Protein AF-A0A7V6KFQ9-F1 (afdb_monomer_lite)

pLDDT: mean 70.42, std 12.42, range [42.41, 85.06]

Radius of gyration: 13.4 Å; chains: 1; bounding box: 22×33×40 Å

Structure (mmCIF, N/CA/C/O backbone):
data_AF-A0A7V6KFQ9-F1
#
_entry.id   AF-A0A7V6KFQ9-F1
#
loop_
_atom_site.group_PDB
_atom_site.id
_atom_site.type_symbol
_atom_site.label_atom_id
_atom_site.label_alt_id
_atom_site.label_comp_id
_atom_site.label_asym_id
_atom_site.label_entity_id
_atom_site.label_seq_id
_atom_site.pdbx_PDB_ins_code
_atom_site.Cartn_x
_atom_site.Cartn_y
_atom_site.Cartn_z
_atom_site.occupancy
_atom_site.B_iso_or_equiv
_atom_site.auth_seq_id
_atom_site.auth_comp_id
_atom_site.auth_asym_id
_atom_site.auth_atom_id
_atom_site.pdbx_PDB_model_num
ATOM 1 N N . MET A 1 1 ? -7.167 24.534 -4.248 1.00 42.81 1 MET A N 1
ATOM 2 C CA . MET A 1 1 ? -6.514 23.269 -3.858 1.00 42.81 1 MET A CA 1
ATOM 3 C C . MET A 1 1 ? -6.909 22.264 -4.906 1.00 42.81 1 MET A C 1
ATOM 5 O O . MET A 1 1 ? -7.990 21.691 -4.827 1.00 42.81 1 MET A O 1
ATOM 9 N N . ASP A 1 2 ? -6.102 22.180 -5.950 1.00 42.41 2 ASP A N 1
ATOM 10 C CA . ASP A 1 2 ? -6.372 21.327 -7.094 1.00 42.41 2 ASP A CA 1
ATOM 11 C C . ASP A 1 2 ? -6.324 19.872 -6.647 1.00 42.41 2 ASP A C 1
ATOM 13 O O . ASP A 1 2 ? -5.349 19.394 -6.065 1.00 42.41 2 ASP A O 1
ATOM 17 N N . VAL A 1 3 ? -7.450 19.188 -6.829 1.00 53.56 3 VAL A N 1
ATOM 18 C CA . VAL A 1 3 ? -7.563 17.764 -6.560 1.00 53.56 3 VAL A CA 1
ATOM 19 C C . VAL A 1 3 ? -6.800 17.070 -7.675 1.00 53.56 3 VAL A C 1
ATOM 21 O O . VAL A 1 3 ? -7.363 16.762 -8.724 1.00 53.56 3 VAL A O 1
ATOM 24 N N . ASP A 1 4 ? -5.498 16.879 -7.474 1.00 46.31 4 ASP A N 1
ATOM 25 C CA . ASP A 1 4 ? -4.631 16.189 -8.421 1.00 46.31 4 ASP A CA 1
ATOM 26 C C . ASP A 1 4 ? -4.979 14.691 -8.462 1.00 46.31 4 ASP A C 1
ATOM 28 O O . ASP A 1 4 ? -4.288 13.811 -7.943 1.00 46.31 4 ASP A O 1
ATOM 32 N N . PHE A 1 5 ? -6.082 14.371 -9.141 1.00 54.78 5 PHE A N 1
ATOM 33 C CA . PHE A 1 5 ? -6.358 13.051 -9.692 1.00 54.78 5 PHE A CA 1
ATOM 34 C C . PHE A 1 5 ? -5.450 12.826 -10.899 1.00 54.78 5 PHE A C 1
ATOM 36 O O . PHE A 1 5 ? -5.903 12.659 -12.033 1.00 54.78 5 PHE A O 1
ATOM 43 N N . SER A 1 6 ? -4.142 12.802 -10.652 1.00 67.44 6 SER A N 1
ATOM 44 C CA . SER A 1 6 ? -3.169 12.380 -11.648 1.00 67.44 6 SER A CA 1
ATOM 45 C C . SER A 1 6 ? -3.628 11.052 -12.255 1.00 67.44 6 SER A C 1
ATOM 47 O O . SER A 1 6 ? -3.993 10.119 -11.532 1.00 67.44 6 SER A O 1
ATOM 49 N N . ARG A 1 7 ? -3.631 10.949 -13.589 1.00 67.75 7 ARG A N 1
ATOM 50 C CA . ARG A 1 7 ? -4.056 9.732 -14.313 1.00 67.75 7 ARG A CA 1
ATOM 51 C C . ARG A 1 7 ? -3.339 8.483 -13.790 1.00 67.75 7 ARG A C 1
ATOM 53 O O . ARG A 1 7 ? -3.955 7.427 -13.665 1.00 67.75 7 ARG A O 1
ATOM 60 N N . SER A 1 8 ? -2.078 8.640 -13.394 1.00 70.69 8 SER A N 1
ATOM 61 C CA . SER A 1 8 ? -1.260 7.616 -12.742 1.00 70.69 8 SER A CA 1
ATOM 62 C C . SER A 1 8 ? -1.860 7.127 -11.422 1.00 70.69 8 SER A C 1
ATOM 64 O O . SER A 1 8 ? -1.888 5.927 -11.173 1.00 70.69 8 SER A O 1
ATOM 66 N N . ASN A 1 9 ? -2.415 8.023 -10.601 1.00 70.12 9 ASN A N 1
ATOM 67 C CA . ASN A 1 9 ? -3.057 7.670 -9.335 1.00 70.12 9 ASN A CA 1
ATOM 68 C C . ASN A 1 9 ? -4.328 6.837 -9.561 1.00 70.12 9 ASN A C 1
ATOM 70 O O . ASN A 1 9 ? -4.519 5.802 -8.931 1.00 70.12 9 ASN A O 1
ATOM 74 N N . ASN A 1 10 ? -5.167 7.238 -10.521 1.00 72.50 10 ASN A N 1
ATOM 75 C CA . ASN A 1 10 ? -6.374 6.487 -10.879 1.00 72.50 10 ASN A CA 1
ATOM 76 C C . ASN A 1 10 ? -6.040 5.102 -11.460 1.00 72.50 10 ASN A C 1
ATOM 78 O O . ASN A 1 10 ? -6.652 4.095 -11.098 1.00 72.50 10 ASN A O 1
ATOM 82 N N . PHE A 1 11 ? -5.020 5.033 -12.318 1.00 78.12 11 PHE A N 1
ATOM 83 C CA . PHE A 1 11 ? -4.533 3.773 -12.873 1.00 78.12 11 PHE A CA 1
ATOM 84 C C . PHE A 1 11 ? -3.992 2.846 -11.778 1.00 78.12 11 PHE A C 1
ATOM 86 O O . PHE A 1 11 ? -4.341 1.667 -11.733 1.00 78.12 11 PHE A O 1
ATOM 93 N N . ASN A 1 12 ? -3.213 3.392 -10.846 1.00 72.06 12 ASN A N 1
ATOM 94 C CA . ASN A 1 12 ? -2.677 2.662 -9.706 1.00 72.06 12 ASN A CA 1
ATOM 95 C C . ASN A 1 12 ? -3.779 2.163 -8.759 1.00 72.06 12 ASN A C 1
ATOM 97 O O . ASN A 1 12 ? -3.743 0.999 -8.361 1.00 72.06 12 ASN A O 1
ATOM 101 N N . MET A 1 13 ? -4.802 2.977 -8.471 1.00 74.88 13 MET A N 1
ATOM 102 C CA . MET A 1 13 ? -5.973 2.547 -7.696 1.00 74.88 13 MET A CA 1
ATOM 103 C C . MET A 1 13 ? -6.725 1.403 -8.382 1.00 74.88 13 MET A C 1
ATOM 105 O O . MET A 1 13 ? -7.076 0.422 -7.727 1.00 74.88 13 MET A O 1
ATOM 109 N N . ARG A 1 14 ? -6.922 1.476 -9.705 1.00 80.06 14 ARG A N 1
ATOM 110 C CA . ARG A 1 14 ? -7.561 0.401 -10.477 1.00 80.06 14 ARG A CA 1
ATOM 111 C C . ARG A 1 14 ? -6.734 -0.885 -10.455 1.00 80.06 14 ARG A C 1
ATOM 113 O O . ARG A 1 14 ? -7.291 -1.951 -10.205 1.00 80.06 14 ARG A O 1
ATOM 120 N N . ARG A 1 15 ? -5.418 -0.808 -10.684 1.00 76.19 15 ARG A N 1
ATOM 121 C CA . ARG A 1 15 ? -4.522 -1.980 -10.606 1.00 76.19 15 ARG A CA 1
ATOM 122 C C . ARG A 1 15 ? -4.534 -2.606 -9.218 1.00 76.19 15 ARG A C 1
ATOM 124 O O . ARG A 1 15 ? -4.568 -3.826 -9.104 1.00 76.19 15 ARG A O 1
ATOM 131 N N . PHE A 1 16 ? -4.552 -1.780 -8.176 1.00 73.81 16 PHE A N 1
ATOM 132 C CA . PHE A 1 16 ? -4.642 -2.243 -6.799 1.00 73.81 16 PHE A CA 1
ATOM 133 C C . PHE A 1 16 ? -5.971 -2.964 -6.529 1.00 73.81 16 PHE A C 1
ATOM 135 O O . PHE A 1 16 ? -5.969 -4.067 -5.989 1.00 73.81 16 PHE A O 1
ATOM 142 N N . TYR A 1 17 ? -7.097 -2.404 -6.978 1.00 75.44 17 TYR A N 1
ATOM 143 C CA . TYR A 1 17 ? -8.409 -3.051 -6.859 1.00 75.44 17 TYR A CA 1
ATOM 144 C C . TYR A 1 17 ? -8.483 -4.402 -7.580 1.00 75.44 17 TYR A C 1
ATOM 146 O O . TYR A 1 17 ? -9.071 -5.346 -7.058 1.00 75.44 17 TYR A O 1
ATOM 154 N N . LEU A 1 18 ? -7.866 -4.508 -8.760 1.00 77.62 18 LEU A N 1
ATOM 155 C CA . LEU A 1 18 ? -7.804 -5.758 -9.522 1.00 77.62 18 LEU A CA 1
ATOM 156 C C . LEU A 1 18 ? -6.915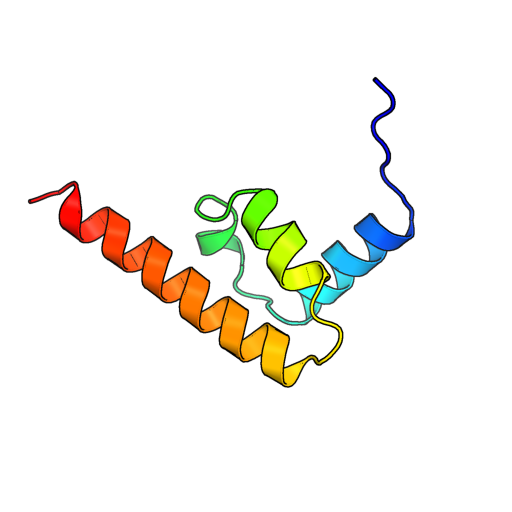 -6.813 -8.848 1.00 77.62 18 LEU A C 1
ATOM 158 O O . LEU A 1 18 ? -7.254 -7.992 -8.870 1.00 77.62 18 LEU A O 1
ATOM 162 N N . ALA A 1 19 ? -5.802 -6.401 -8.234 1.00 75.56 19 ALA A N 1
ATOM 163 C CA . ALA A 1 19 ? -4.891 -7.305 -7.529 1.00 75.56 19 ALA A CA 1
ATOM 164 C C . ALA A 1 19 ? -5.477 -7.835 -6.207 1.00 75.56 19 ALA A C 1
ATOM 166 O O . ALA A 1 19 ? -5.159 -8.949 -5.794 1.00 75.56 19 ALA A O 1
ATOM 167 N N . TYR A 1 20 ? -6.352 -7.066 -5.551 1.00 72.62 20 TYR A N 1
ATOM 168 C CA . TYR A 1 20 ? -6.959 -7.441 -4.272 1.00 72.62 20 TYR A CA 1
ATOM 169 C C . TYR A 1 20 ? -8.493 -7.297 -4.324 1.00 72.62 20 TYR A C 1
ATOM 171 O O . TYR A 1 20 ? -9.067 -6.386 -3.731 1.00 72.62 20 TYR A O 1
ATOM 179 N N . PRO A 1 21 ? -9.215 -8.228 -4.966 1.00 64.56 21 PRO A N 1
ATOM 180 C CA . PRO A 1 21 ? -10.660 -8.102 -5.194 1.00 64.56 21 PRO A CA 1
ATOM 181 C C . PRO A 1 21 ? -11.522 -8.069 -3.912 1.00 64.56 21 PRO A C 1
ATOM 183 O O . PRO A 1 21 ? -12.693 -7.705 -3.959 1.00 64.56 21 PRO A O 1
ATOM 186 N N . LYS A 1 22 ? -10.964 -8.412 -2.741 1.00 64.06 22 LYS A N 1
ATOM 187 C CA . LYS A 1 22 ? -11.673 -8.499 -1.447 1.00 64.06 22 LYS A CA 1
ATOM 188 C C . LYS A 1 22 ? -11.546 -7.235 -0.566 1.00 64.06 22 LYS A C 1
ATOM 190 O O . LYS A 1 22 ? -11.795 -7.312 0.635 1.00 64.06 22 LYS A O 1
ATOM 195 N N . ILE A 1 23 ? -11.153 -6.079 -1.125 1.00 60.88 23 ILE A N 1
ATOM 196 C CA . ILE A 1 23 ? -10.883 -4.821 -0.380 1.00 60.88 23 ILE A CA 1
ATOM 197 C C . ILE A 1 23 ? -12.132 -4.187 0.270 1.00 60.88 23 ILE A C 1
ATOM 199 O O . ILE A 1 23 ? -11.981 -3.342 1.154 1.00 60.88 23 ILE A O 1
ATOM 203 N N . GLN A 1 24 ? -13.360 -4.590 -0.078 1.00 54.56 24 GLN A N 1
ATOM 204 C CA . GLN A 1 24 ? -14.586 -3.938 0.421 1.00 54.56 24 GLN A CA 1
ATOM 205 C C . GLN A 1 24 ? -14.646 -3.821 1.963 1.00 54.56 24 GLN A C 1
ATOM 207 O O . GLN A 1 24 ? -15.177 -2.851 2.493 1.00 54.56 24 GLN A O 1
ATOM 212 N N . THR A 1 25 ? -14.021 -4.746 2.700 1.00 52.78 25 THR A N 1
ATOM 213 C CA . THR A 1 25 ? -13.943 -4.734 4.175 1.00 52.78 25 THR A CA 1
ATOM 214 C C . THR A 1 25 ? -12.744 -3.980 4.765 1.00 52.78 25 THR A C 1
ATOM 216 O O . THR A 1 25 ? -12.721 -3.722 5.973 1.00 52.78 25 THR A O 1
ATOM 219 N N . LEU A 1 26 ? -11.744 -3.625 3.953 1.00 56.81 26 LEU A N 1
ATOM 220 C CA . LEU A 1 26 ? -10.525 -2.918 4.367 1.00 56.81 26 LEU A CA 1
ATOM 221 C C . LEU A 1 26 ? -10.508 -1.449 3.932 1.00 56.81 26 LEU A C 1
ATOM 223 O O . LEU A 1 26 ? -9.862 -0.649 4.600 1.00 56.81 26 LEU A O 1
ATOM 227 N N . SER A 1 27 ? -11.249 -1.0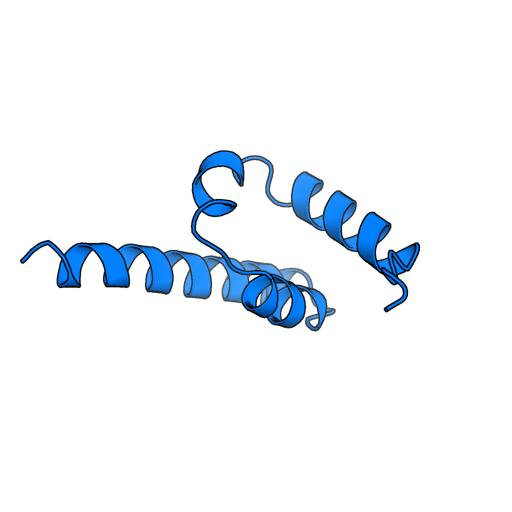64 2.888 1.00 62.84 27 SER A N 1
ATOM 228 C CA . SER A 1 27 ? -11.358 0.339 2.453 1.00 62.84 27 SER A CA 1
ATOM 229 C C . SER A 1 27 ? -11.861 1.264 3.569 1.00 62.84 27 SER A C 1
ATOM 231 O O . SER A 1 27 ? -11.342 2.365 3.705 1.00 62.84 27 SER A O 1
ATOM 233 N N . GLY A 1 28 ? -12.780 0.799 4.424 1.00 64.31 28 GLY A N 1
ATOM 234 C CA . GLY A 1 28 ? -13.232 1.554 5.602 1.00 64.31 28 GLY A CA 1
ATOM 235 C C . GLY A 1 28 ? -12.247 1.562 6.780 1.00 64.31 28 GLY A C 1
ATOM 236 O O . GLY A 1 28 ? -12.498 2.225 7.781 1.00 64.31 28 GLY A O 1
ATOM 237 N N . LYS A 1 29 ? -11.146 0.803 6.701 1.00 66.69 29 LYS A N 1
ATOM 238 C CA . LYS A 1 29 ? -10.146 0.664 7.772 1.00 66.69 29 LYS A CA 1
ATOM 239 C C . LYS A 1 29 ? -8.755 1.194 7.383 1.00 66.69 29 LYS A C 1
ATOM 241 O O . LYS A 1 29 ? -7.920 1.393 8.261 1.00 66.69 29 LYS A O 1
ATOM 246 N N . LEU A 1 30 ? -8.496 1.404 6.091 1.00 75.06 30 LEU A N 1
ATOM 247 C CA . LEU A 1 30 ? -7.238 1.914 5.545 1.00 75.06 30 LEU A CA 1
ATOM 248 C C . LEU A 1 30 ? -7.398 3.379 5.128 1.00 75.06 30 LEU A C 1
ATOM 250 O O . LEU A 1 30 ? -8.192 3.699 4.249 1.00 75.06 30 LEU A O 1
ATOM 254 N N . THR A 1 31 ? -6.614 4.268 5.736 1.00 78.44 31 THR A N 1
ATOM 255 C CA . THR A 1 31 ? -6.521 5.683 5.332 1.00 78.44 31 THR A CA 1
ATOM 256 C C . THR A 1 31 ? -5.671 5.872 4.070 1.00 78.44 31 THR A C 1
ATOM 258 O O . THR A 1 31 ? -4.842 5.022 3.741 1.00 78.44 31 THR A O 1
ATOM 261 N N . TRP A 1 32 ? -5.814 7.024 3.401 1.00 74.19 32 TRP A N 1
ATOM 262 C CA . TRP A 1 32 ? -5.037 7.389 2.204 1.00 74.19 32 TRP A CA 1
ATOM 263 C C . TRP A 1 32 ? -3.515 7.271 2.392 1.00 74.19 32 TRP A C 1
ATOM 265 O O . TRP A 1 32 ? -2.820 6.800 1.499 1.00 74.19 32 TRP A O 1
ATOM 275 N N . SER A 1 33 ? -2.991 7.579 3.582 1.00 79.06 33 SER A N 1
ATOM 276 C CA . SER A 1 33 ? -1.563 7.417 3.896 1.00 79.06 33 SER A CA 1
ATOM 277 C C . SER A 1 33 ? -1.071 5.972 3.746 1.00 79.06 33 SER A C 1
ATOM 279 O O . SER A 1 33 ? 0.042 5.755 3.273 1.00 79.06 33 SER A O 1
ATOM 281 N N . HIS A 1 34 ? -1.900 4.976 4.086 1.00 80.56 34 HIS A N 1
ATOM 282 C CA . HIS A 1 34 ? -1.559 3.567 3.864 1.00 80.56 34 HIS A CA 1
ATOM 283 C C . HIS A 1 34 ? -1.504 3.233 2.371 1.00 80.56 34 HIS A C 1
ATOM 285 O O . HIS A 1 34 ? -0.652 2.456 1.949 1.00 80.56 34 HIS A O 1
ATOM 291 N N . TYR A 1 35 ? -2.387 3.833 1.567 1.00 77.56 35 TYR A N 1
ATOM 292 C CA . TYR A 1 35 ? -2.347 3.674 0.117 1.00 77.56 35 TYR A CA 1
ATOM 293 C C . TYR A 1 35 ? -1.084 4.295 -0.469 1.00 77.56 35 TYR A C 1
ATOM 295 O O . TYR A 1 35 ? -0.406 3.611 -1.222 1.00 77.56 35 TYR A O 1
ATOM 303 N N . CYS A 1 36 ? -0.697 5.513 -0.079 1.00 81.38 36 CYS A N 1
ATOM 304 C CA . CYS A 1 36 ? 0.561 6.115 -0.537 1.00 81.38 36 CYS A CA 1
ATOM 305 C C . CYS A 1 36 ? 1.778 5.226 -0.233 1.00 81.38 36 CYS A C 1
ATOM 307 O O . CYS A 1 36 ? 2.633 5.039 -1.095 1.00 81.38 36 CYS A O 1
ATOM 309 N N . GLU A 1 37 ? 1.829 4.622 0.959 1.00 82.19 37 GLU A N 1
ATOM 310 C CA . GLU A 1 37 ? 2.916 3.712 1.338 1.00 82.19 37 GLU A CA 1
ATOM 311 C C . GLU A 1 37 ? 2.941 2.438 0.473 1.00 82.19 37 GLU A C 1
ATOM 313 O O . GLU A 1 37 ? 4.009 1.962 0.099 1.00 82.19 37 GLU A O 1
ATOM 318 N N . LEU A 1 38 ? 1.773 1.893 0.115 1.00 81.50 38 LEU A N 1
ATOM 319 C CA . LEU A 1 38 ? 1.665 0.722 -0.762 1.00 81.50 38 LEU A CA 1
ATOM 320 C C . LEU A 1 38 ? 1.951 1.057 -2.231 1.00 81.50 38 LEU A C 1
ATOM 322 O O . LEU A 1 38 ? 2.570 0.260 -2.933 1.00 81.50 38 LEU A O 1
ATOM 326 N N . LEU A 1 39 ? 1.507 2.224 -2.694 1.00 80.50 39 LEU A N 1
ATOM 327 C CA . LEU A 1 39 ? 1.705 2.707 -4.059 1.00 80.50 39 LEU A CA 1
ATOM 328 C C . LEU A 1 39 ? 3.166 3.074 -4.341 1.00 80.50 39 LEU A C 1
ATOM 330 O O . LEU A 1 39 ? 3.594 2.966 -5.484 1.00 80.50 39 LEU A O 1
ATOM 334 N N . GLY A 1 40 ? 3.937 3.443 -3.313 1.00 81.12 40 GLY A N 1
ATOM 335 C CA . GLY A 1 40 ? 5.379 3.680 -3.422 1.00 81.12 40 GLY A CA 1
ATOM 336 C C . GLY A 1 40 ? 6.229 2.411 -3.568 1.00 81.12 40 GLY A C 1
ATOM 337 O O . GLY A 1 40 ? 7.433 2.508 -3.784 1.00 81.12 40 GLY A O 1
ATOM 338 N N . ILE A 1 41 ? 5.641 1.216 -3.444 1.00 83.69 41 ILE A N 1
ATOM 339 C CA . ILE A 1 41 ? 6.360 -0.053 -3.602 1.00 83.69 41 ILE A CA 1
ATOM 340 C C . ILE A 1 41 ? 6.183 -0.536 -5.037 1.00 83.69 41 ILE A C 1
ATOM 342 O O . ILE A 1 41 ? 5.096 -0.978 -5.394 1.00 83.69 41 ILE A O 1
ATOM 346 N N . GLU 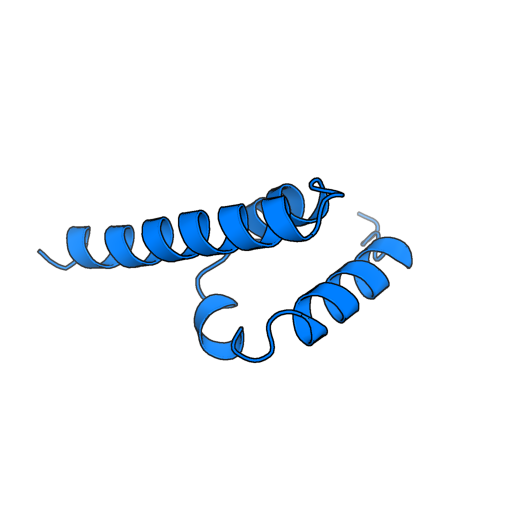A 1 42 ? 7.237 -0.513 -5.848 1.00 81.81 42 GLU A N 1
ATOM 347 C CA . GLU A 1 42 ? 7.185 -0.964 -7.250 1.00 81.81 42 GLU A CA 1
ATOM 348 C C . GLU A 1 42 ? 7.078 -2.492 -7.392 1.00 81.81 42 GLU A C 1
ATOM 350 O O . GLU A 1 42 ? 6.377 -2.986 -8.269 1.00 81.81 42 GLU A O 1
ATOM 355 N N . ASP A 1 43 ? 7.707 -3.242 -6.485 1.00 85.06 43 ASP A N 1
ATOM 356 C CA . ASP A 1 43 ? 7.701 -4.709 -6.467 1.00 85.06 43 ASP A CA 1
ATOM 357 C C . ASP A 1 43 ? 6.370 -5.261 -5.926 1.00 85.06 43 ASP A C 1
ATOM 359 O O . ASP A 1 43 ? 6.024 -5.080 -4.753 1.00 85.06 43 ASP A O 1
ATOM 363 N N . ASP A 1 44 ? 5.635 -5.980 -6.774 1.00 79.94 44 ASP A N 1
ATOM 364 C CA . ASP A 1 44 ? 4.316 -6.532 -6.455 1.00 79.94 44 ASP A CA 1
ATOM 365 C C . ASP A 1 44 ? 4.341 -7.554 -5.298 1.00 79.94 44 ASP A C 1
ATOM 367 O O . ASP A 1 44 ? 3.405 -7.594 -4.488 1.00 79.94 44 ASP A O 1
ATOM 371 N N . ASN A 1 45 ? 5.421 -8.332 -5.138 1.00 81.31 45 ASN A N 1
ATOM 372 C CA . ASN A 1 45 ? 5.559 -9.289 -4.032 1.00 81.31 45 ASN A CA 1
ATOM 373 C C . ASN A 1 45 ? 5.780 -8.555 -2.705 1.00 81.31 45 ASN A C 1
ATOM 375 O O . ASN A 1 45 ? 5.170 -8.890 -1.679 1.00 81.31 45 ASN A O 1
ATOM 379 N N . LYS A 1 46 ? 6.618 -7.512 -2.715 1.00 84.81 46 LYS A N 1
ATOM 380 C CA . LYS A 1 46 ? 6.833 -6.655 -1.537 1.00 84.81 46 LYS A CA 1
ATOM 381 C C . LYS A 1 46 ? 5.567 -5.879 -1.182 1.00 84.81 46 LYS A C 1
ATOM 383 O O . LYS A 1 46 ? 5.236 -5.783 0.003 1.00 84.81 46 LYS A O 1
ATOM 388 N N . ARG A 1 47 ? 4.826 -5.394 -2.185 1.00 83.19 47 ARG A N 1
ATOM 389 C CA . ARG A 1 47 ? 3.547 -4.692 -2.005 1.00 83.19 47 ARG A CA 1
ATOM 390 C C . ARG A 1 47 ? 2.505 -5.605 -1.365 1.00 83.19 47 ARG A C 1
ATOM 392 O O . ARG A 1 47 ? 1.878 -5.207 -0.386 1.00 83.19 47 ARG A O 1
ATOM 399 N N . SER A 1 48 ? 2.407 -6.852 -1.827 1.00 79.75 48 SER A N 1
ATOM 400 C CA . SER A 1 48 ? 1.515 -7.875 -1.257 1.00 79.75 48 SER A CA 1
ATOM 401 C C . SER A 1 48 ? 1.845 -8.189 0.200 1.00 79.75 48 SER A C 1
ATOM 403 O O . SER A 1 48 ? 0.962 -8.194 1.062 1.00 79.75 48 SER A O 1
ATOM 405 N N . ARG A 1 49 ? 3.132 -8.376 0.521 1.00 82.44 49 ARG A N 1
ATOM 406 C CA . ARG A 1 49 ? 3.577 -8.603 1.904 1.00 82.44 49 ARG A CA 1
ATOM 407 C C . ARG A 1 49 ? 3.280 -7.397 2.799 1.00 82.44 49 ARG A C 1
ATOM 409 O O . ARG A 1 49 ? 2.806 -7.576 3.922 1.00 82.44 49 ARG A O 1
ATOM 416 N N . ARG A 1 50 ? 3.533 -6.173 2.319 1.00 83.69 50 ARG A N 1
ATOM 417 C CA . ARG A 1 50 ? 3.238 -4.944 3.071 1.00 83.69 50 ARG A CA 1
ATOM 418 C C . ARG A 1 50 ? 1.740 -4.795 3.312 1.00 83.69 50 ARG A C 1
ATOM 420 O O . ARG A 1 50 ? 1.347 -4.530 4.444 1.00 83.69 50 ARG A O 1
ATOM 427 N N . PHE A 1 51 ? 0.918 -5.040 2.296 1.00 82.44 51 PHE A N 1
ATOM 428 C CA . PHE A 1 51 ? -0.538 -5.015 2.408 1.00 82.44 51 PHE A CA 1
ATOM 429 C C . PHE A 1 51 ? -1.046 -5.974 3.493 1.00 82.44 51 PHE A C 1
ATOM 431 O O . PHE A 1 51 ? -1.868 -5.585 4.327 1.00 82.44 51 PHE A O 1
ATOM 438 N N . TRP A 1 52 ? -0.508 -7.196 3.554 1.00 82.31 52 TRP A N 1
ATOM 439 C CA . TRP A 1 52 ? -0.859 -8.164 4.597 1.00 82.31 52 TRP A CA 1
ATOM 440 C C . TRP A 1 52 ? -0.469 -7.684 6.004 1.00 82.31 52 TRP A C 1
ATOM 442 O O . TRP A 1 52 ? -1.278 -7.751 6.929 1.00 82.31 52 TRP A O 1
ATOM 452 N N . LEU A 1 53 ? 0.739 -7.134 6.170 1.00 84.31 53 LEU A N 1
ATOM 453 C CA . LEU A 1 53 ? 1.208 -6.601 7.456 1.00 84.31 53 LEU A CA 1
ATOM 454 C C . LEU A 1 53 ? 0.370 -5.411 7.941 1.00 84.31 53 LEU A C 1
ATOM 456 O O . LEU A 1 53 ? 0.016 -5.347 9.121 1.00 84.31 53 LEU A O 1
ATOM 460 N N . VAL A 1 54 ? 0.034 -4.485 7.040 1.00 83.56 54 VAL A N 1
ATOM 461 C CA . VAL A 1 54 ? -0.824 -3.332 7.348 1.00 83.56 54 VAL A CA 1
ATOM 462 C C . VAL A 1 54 ? -2.220 -3.813 7.744 1.00 83.56 54 VAL A C 1
ATOM 464 O O . VAL A 1 54 ? -2.734 -3.398 8.782 1.00 83.56 54 VAL A O 1
ATOM 467 N N . SER A 1 55 ? -2.788 -4.762 6.996 1.00 77.94 55 SER A N 1
ATOM 468 C CA . SER A 1 55 ? -4.091 -5.359 7.313 1.00 77.94 55 SER A CA 1
ATOM 469 C C . SER A 1 55 ? -4.099 -6.001 8.706 1.00 77.94 55 SER A C 1
ATOM 471 O O . SER A 1 55 ? -5.000 -5.742 9.502 1.00 77.94 55 SER A O 1
ATOM 473 N N . LYS A 1 56 ? -3.044 -6.749 9.066 1.00 80.06 56 LYS A N 1
ATOM 474 C CA . LYS A 1 56 ? -2.893 -7.341 10.406 1.00 80.06 56 LYS A CA 1
ATOM 475 C C . LYS A 1 56 ? -2.752 -6.307 11.520 1.00 80.06 56 LYS A C 1
ATOM 477 O O . LYS A 1 56 ? -3.266 -6.526 12.617 1.00 80.06 56 LYS A O 1
ATOM 482 N N . ARG A 1 57 ? -2.064 -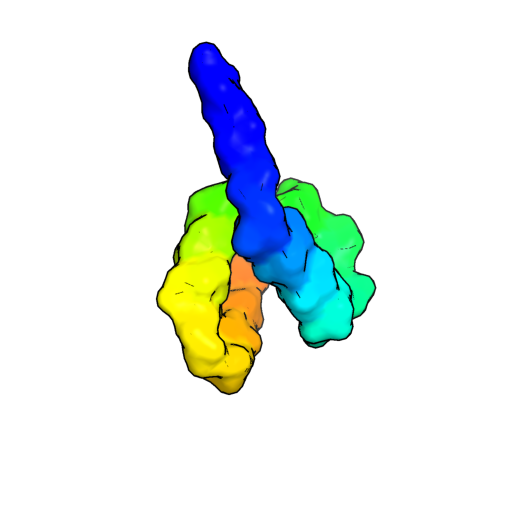5.188 11.275 1.00 77.44 57 ARG A N 1
ATOM 483 C CA . ARG A 1 57 ? -1.937 -4.101 12.259 1.00 77.44 57 ARG A CA 1
ATOM 484 C C . ARG A 1 57 ? -3.298 -3.478 12.550 1.00 77.44 57 ARG A C 1
ATOM 486 O O . ARG A 1 57 ? -3.659 -3.346 13.711 1.00 77.44 57 ARG A O 1
ATOM 493 N N . VAL A 1 58 ? -4.054 -3.173 11.499 1.00 73.69 58 VAL A N 1
ATOM 494 C CA . VAL A 1 58 ? -5.390 -2.575 11.584 1.00 73.69 58 VAL A CA 1
ATOM 495 C C . VAL A 1 58 ? -6.383 -3.487 12.317 1.00 73.69 58 VAL A C 1
ATOM 497 O O . VAL A 1 58 ? -7.183 -3.003 13.118 1.00 73.69 58 VAL A O 1
ATOM 500 N N . GLU A 1 59 ? -6.315 -4.805 12.106 1.00 70.75 59 GLU A N 1
ATOM 501 C CA . GLU A 1 59 ? -7.122 -5.778 12.859 1.00 70.75 59 GLU A CA 1
ATOM 502 C C . GLU A 1 59 ? -6.782 -5.788 14.359 1.00 70.75 59 GLU A C 1
ATOM 504 O O . GLU A 1 59 ? -7.687 -5.764 15.193 1.00 70.75 59 GLU A O 1
ATOM 509 N N . LYS A 1 60 ? -5.490 -5.745 14.719 1.00 62.47 60 LYS A N 1
ATOM 510 C CA . LYS A 1 60 ? -5.048 -5.719 16.126 1.00 62.47 60 LYS A CA 1
ATOM 511 C C . LYS A 1 60 ? -5.471 -4.449 16.868 1.00 62.47 60 LYS A C 1
ATOM 513 O O . LYS A 1 60 ? -5.770 -4.524 18.058 1.00 62.47 60 LYS A O 1
ATOM 518 N N . THR A 1 61 ? -5.524 -3.297 16.197 1.00 58.97 61 THR A N 1
ATOM 519 C CA . THR A 1 61 ? -5.909 -2.028 16.840 1.00 58.97 61 THR A CA 1
ATOM 520 C C . THR A 1 61 ? -7.360 -2.042 17.333 1.00 58.97 61 THR A C 1
ATOM 522 O O . THR A 1 61 ? -7.645 -1.449 18.369 1.00 58.97 61 THR A O 1
ATOM 525 N N . LYS A 1 62 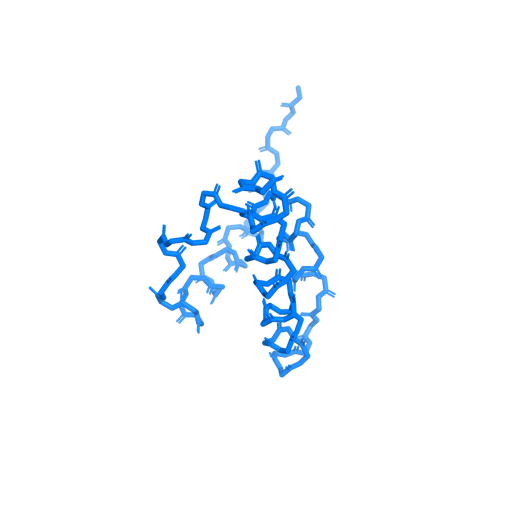? -8.275 -2.764 16.664 1.00 54.25 62 LYS A N 1
ATOM 526 C CA . LYS A 1 62 ? -9.667 -2.904 17.131 1.00 54.25 62 LYS A CA 1
ATOM 527 C C . LYS A 1 62 ? -9.792 -3.752 18.396 1.00 54.25 62 LYS A C 1
ATOM 529 O O . LYS A 1 62 ? -10.565 -3.389 19.273 1.00 54.25 62 LYS A O 1
ATOM 534 N N . GLN A 1 63 ? -9.017 -4.831 18.514 1.00 54.16 63 GLN A N 1
ATOM 535 C CA . GLN A 1 63 ? -9.061 -5.706 19.693 1.00 54.16 63 GLN A CA 1
ATOM 536 C C . GLN A 1 63 ? -8.624 -4.975 20.974 1.00 54.16 63 GLN A C 1
ATOM 538 O O . GLN A 1 63 ? -9.083 -5.304 22.058 1.00 54.16 63 GLN A O 1
ATOM 543 N N . LYS A 1 64 ? -7.751 -3.967 20.849 1.00 49.28 64 LYS A N 1
ATOM 544 C CA . LYS A 1 64 ? -7.229 -3.188 21.981 1.00 49.28 64 LYS A CA 1
ATOM 545 C C . LYS A 1 64 ? -8.161 -2.059 22.447 1.00 49.28 64 LYS A C 1
ATOM 547 O O . LYS A 1 64 ? -7.930 -1.508 23.510 1.00 49.28 64 LYS A O 1
ATOM 552 N N . PHE A 1 65 ? -9.158 -1.687 21.642 1.00 47.56 65 PHE A N 1
ATOM 553 C CA . PHE A 1 65 ? -10.106 -0.605 21.95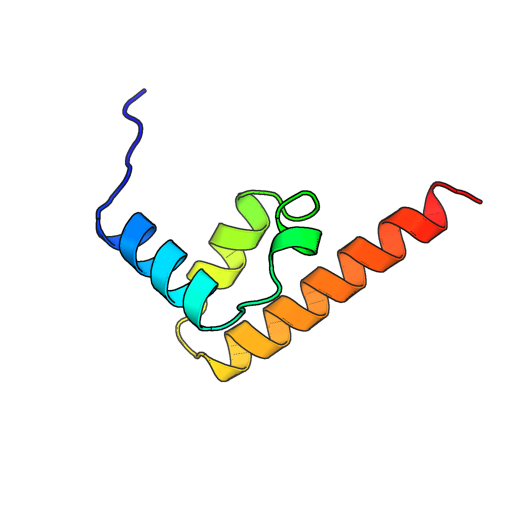2 1.00 47.56 65 PHE A CA 1
ATOM 554 C C . PHE A 1 65 ? -11.447 -1.124 22.502 1.00 47.56 65 PHE A C 1
ATOM 556 O O . PHE A 1 65 ? -12.261 -0.338 22.968 1.00 47.56 65 PHE A O 1
ATOM 563 N N . TRP A 1 66 ? -11.669 -2.439 22.418 1.00 45.59 66 TRP A N 1
ATOM 564 C CA . TRP A 1 66 ? -12.845 -3.154 22.928 1.00 45.59 66 TRP A CA 1
ATOM 565 C C . TRP A 1 66 ? -12.498 -4.095 24.099 1.00 45.59 66 TRP A C 1
ATOM 567 O O . TRP A 1 66 ? -13.212 -5.067 24.323 1.00 45.59 66 TRP A O 1
ATOM 577 N N . ASN A 1 67 ? -11.405 -3.815 24.816 1.00 43.81 67 ASN A N 1
ATOM 578 C CA . ASN A 1 67 ? -11.037 -4.442 26.089 1.00 43.81 67 ASN A CA 1
ATOM 579 C C . ASN A 1 67 ? -10.768 -3.351 27.121 1.00 43.81 67 ASN A C 1
ATOM 581 O O . ASN A 1 67 ? -10.042 -2.398 26.752 1.00 43.81 67 ASN A O 1
#

Secondary structure (DSSP, 8-state):
------HHHHHHHHHHHHH-TTGGGTTTT--HHHHHHHHT---HHHHHHHHHHHHHHHHHHHHTT--

Foldseek 3Di:
DDPPPPVLVVVLVVVVCVVPVPCPVVVVQDDVVLVVVLSPDPDPVVSVVSVVVVVVVSVVVVVVVVD

Sequence (67 aa):
MDVDFSRSNNFNMRRFYLAYPKIQTLSGKLTWSHYCELLGIEDDNKRSRRFWLVSKRVEKTKQKFWN